Protein AF-A0A6L5TDT3-F1 (afdb_monomer_lite)

Organism: NCBI:txid39491

Structure (mmCIF, N/CA/C/O backbone):
data_AF-A0A6L5TDT3-F1
#
_entry.id   AF-A0A6L5TDT3-F1
#
loop_
_atom_site.group_PDB
_atom_site.id
_atom_site.type_symbol
_atom_site.label_atom_id
_atom_site.label_alt_id
_atom_site.label_comp_id
_atom_site.label_asym_id
_atom_site.label_entity_id
_atom_site.label_seq_id
_atom_site.pdbx_PDB_ins_code
_atom_site.Cartn_x
_atom_site.Cartn_y
_atom_site.Cartn_z
_atom_site.occupancy
_atom_site.B_iso_or_equiv
_atom_site.auth_seq_id
_atom_site.auth_comp_id
_atom_site.auth_asym_id
_atom_site.auth_atom_id
_atom_site.pdbx_PDB_model_num
ATOM 1 N N . MET A 1 1 ? 8.261 7.717 -38.233 1.00 60.84 1 MET A N 1
ATOM 2 C CA . MET A 1 1 ? 8.249 7.284 -36.815 1.00 60.84 1 MET A CA 1
ATOM 3 C C . MET A 1 1 ? 8.139 5.770 -36.798 1.00 60.84 1 MET A C 1
ATOM 5 O O . MET A 1 1 ? 7.348 5.248 -37.568 1.00 60.84 1 MET A O 1
ATOM 9 N N . ALA A 1 2 ? 8.951 5.056 -36.014 1.00 73.00 2 ALA A N 1
ATOM 10 C CA . ALA A 1 2 ? 8.854 3.595 -35.952 1.00 73.00 2 ALA A CA 1
ATOM 11 C C . ALA A 1 2 ? 7.473 3.181 -35.406 1.00 73.00 2 ALA A C 1
ATOM 13 O O . ALA A 1 2 ? 7.048 3.731 -34.390 1.00 73.00 2 ALA A O 1
ATOM 14 N N . ASN A 1 3 ? 6.791 2.233 -36.058 1.00 81.88 3 ASN A N 1
ATOM 15 C CA . ASN A 1 3 ? 5.516 1.685 -35.583 1.00 81.88 3 ASN A CA 1
ATOM 16 C C . ASN A 1 3 ? 5.718 1.027 -34.212 1.00 81.88 3 ASN A C 1
ATOM 18 O O . ASN A 1 3 ? 6.314 -0.043 -34.095 1.00 81.88 3 ASN A O 1
ATOM 22 N N . ARG A 1 4 ? 5.266 1.703 -33.153 1.00 84.81 4 ARG A N 1
ATOM 23 C CA . ARG A 1 4 ? 5.368 1.229 -31.772 1.00 84.81 4 ARG A CA 1
ATOM 24 C C . ARG A 1 4 ? 4.044 0.600 -31.357 1.00 84.81 4 ARG A C 1
ATOM 26 O O . ARG A 1 4 ? 3.032 1.281 -31.333 1.00 84.81 4 ARG A O 1
ATOM 33 N N . ASN A 1 5 ? 4.086 -0.641 -30.877 1.00 89.50 5 ASN A N 1
ATOM 34 C CA . ASN A 1 5 ? 2.915 -1.304 -30.278 1.00 89.50 5 ASN A CA 1
ATOM 35 C C . ASN A 1 5 ? 2.490 -0.690 -28.927 1.00 89.50 5 ASN A C 1
ATOM 37 O O . ASN A 1 5 ? 1.438 -1.025 -28.399 1.00 89.50 5 ASN A O 1
ATOM 41 N N . ARG A 1 6 ? 3.333 0.155 -28.316 1.00 88.75 6 ARG A N 1
ATOM 42 C CA . ARG A 1 6 ? 3.073 0.817 -27.028 1.00 88.75 6 ARG A CA 1
ATOM 43 C C . ARG A 1 6 ? 3.084 2.326 -27.240 1.00 88.75 6 ARG A C 1
ATOM 45 O O . ARG A 1 6 ? 4.162 2.913 -27.332 1.00 88.75 6 ARG A O 1
ATOM 52 N N . THR A 1 7 ? 1.896 2.909 -27.354 1.00 93.81 7 THR A N 1
ATOM 53 C CA . THR A 1 7 ? 1.679 4.312 -27.745 1.00 93.81 7 THR A CA 1
ATOM 54 C C . THR A 1 7 ? 1.356 5.234 -26.575 1.00 93.81 7 THR A C 1
ATOM 56 O O . THR A 1 7 ? 1.608 6.427 -26.679 1.00 93.81 7 THR A O 1
ATOM 59 N N . ASN A 1 8 ? 0.844 4.697 -25.463 1.00 92.06 8 ASN A N 1
ATOM 60 C CA . ASN A 1 8 ? 0.353 5.497 -24.340 1.00 92.06 8 ASN A CA 1
ATOM 61 C C . ASN A 1 8 ? 1.481 5.757 -23.321 1.00 92.06 8 ASN A C 1
ATOM 63 O O . ASN A 1 8 ? 1.946 4.798 -22.690 1.00 92.06 8 ASN A O 1
ATOM 67 N N . PRO A 1 9 ? 1.950 7.008 -23.154 1.00 90.81 9 PRO A N 1
ATOM 68 C CA . PRO A 1 9 ? 2.905 7.352 -22.108 1.00 90.81 9 PRO A CA 1
ATOM 69 C C . PRO A 1 9 ? 2.207 7.445 -20.744 1.00 90.81 9 PRO A C 1
ATOM 71 O O . PRO A 1 9 ? 1.060 7.870 -20.650 1.00 90.81 9 PRO A O 1
ATOM 74 N N . VAL A 1 10 ? 2.919 7.070 -19.680 1.00 90.69 10 VAL A N 1
ATOM 75 C CA . VAL A 1 10 ? 2.491 7.256 -18.285 1.00 90.69 10 VAL A CA 1
ATOM 76 C C . VAL A 1 10 ? 3.589 8.036 -17.571 1.00 90.69 10 VAL A C 1
ATOM 78 O O . VAL A 1 10 ? 4.754 7.637 -17.637 1.00 90.69 10 VAL A O 1
ATOM 81 N N . GLN A 1 11 ? 3.219 9.132 -16.911 1.00 93.38 11 GLN A N 1
ATOM 82 C CA . GLN A 1 11 ? 4.123 10.002 -16.162 1.00 93.38 11 GLN A CA 1
ATOM 83 C C . GLN A 1 11 ? 3.550 10.253 -14.766 1.00 93.38 11 GLN A C 1
ATOM 85 O O . GLN A 1 11 ? 2.361 10.518 -14.621 1.00 93.38 11 GLN A O 1
ATOM 90 N N . PHE A 1 12 ? 4.406 10.175 -13.753 1.00 92.62 12 PHE A N 1
ATOM 91 C CA . PHE A 1 12 ? 4.101 10.550 -12.377 1.00 92.62 12 PHE A CA 1
ATOM 92 C C . PHE A 1 12 ? 5.353 11.152 -11.743 1.00 92.62 12 PHE A C 1
ATOM 94 O O . PHE A 1 12 ? 6.475 10.845 -12.155 1.00 92.62 12 PHE A O 1
ATOM 101 N N . TYR A 1 13 ? 5.144 12.032 -10.773 1.00 96.19 13 TYR A N 1
ATOM 102 C CA . TYR A 1 13 ? 6.209 12.676 -10.017 1.00 96.19 13 TYR A CA 1
ATOM 103 C C . TYR A 1 13 ? 6.387 11.946 -8.694 1.00 96.19 13 TYR A C 1
ATOM 105 O O . TYR A 1 13 ? 5.404 11.518 -8.096 1.00 96.19 13 TYR A O 1
ATOM 113 N N . LEU A 1 14 ? 7.639 11.795 -8.278 1.00 97.19 14 LEU A N 1
ATOM 114 C CA . LEU A 1 14 ? 8.018 11.171 -7.020 1.00 97.19 14 LEU A CA 1
ATOM 115 C C . LEU A 1 14 ? 8.804 12.186 -6.198 1.00 97.19 14 LEU A C 1
ATOM 117 O O . LEU A 1 14 ? 9.606 12.941 -6.749 1.00 97.19 14 LEU A O 1
ATOM 121 N N . SER A 1 15 ? 8.589 12.166 -4.892 1.00 98.38 15 SER A N 1
ATOM 122 C CA . SER A 1 15 ? 9.524 12.731 -3.923 1.00 98.38 15 SER A CA 1
ATOM 123 C C . SER A 1 15 ? 10.840 11.943 -3.906 1.00 98.38 15 SER A C 1
ATOM 125 O O . SER A 1 15 ? 10.926 10.826 -4.434 1.00 98.38 15 SER A O 1
ATOM 127 N N . ASP A 1 16 ? 11.868 12.502 -3.270 1.00 98.31 16 ASP A N 1
ATOM 128 C CA . ASP A 1 16 ? 13.187 11.864 -3.180 1.00 98.31 16 ASP A CA 1
ATOM 129 C C . ASP A 1 16 ? 13.123 10.487 -2.495 1.00 98.31 16 ASP A C 1
ATOM 131 O O . ASP A 1 16 ? 13.739 9.524 -2.966 1.00 98.31 16 ASP A O 1
ATOM 135 N N . ASP A 1 17 ? 12.305 10.357 -1.447 1.00 98.38 17 ASP A N 1
ATOM 136 C CA . ASP A 1 17 ? 12.108 9.102 -0.715 1.00 98.38 17 ASP A CA 1
ATOM 137 C C . ASP A 1 17 ? 11.414 8.040 -1.576 1.00 98.38 17 ASP A C 1
ATOM 139 O O . ASP A 1 17 ? 11.854 6.888 -1.658 1.00 98.38 17 ASP A O 1
ATOM 143 N N . GLU A 1 18 ? 10.349 8.417 -2.284 1.00 97.88 18 GLU A N 1
ATOM 144 C CA . GLU A 1 18 ? 9.645 7.505 -3.187 1.00 97.88 18 GLU A CA 1
ATOM 145 C C . GLU A 1 18 ? 10.552 7.058 -4.341 1.00 97.88 18 GLU A C 1
ATOM 147 O O . GLU A 1 18 ? 10.556 5.883 -4.727 1.00 97.88 18 GLU A O 1
ATOM 152 N N . GLN A 1 19 ? 11.376 7.972 -4.861 1.00 97.44 19 GLN A N 1
ATOM 153 C CA . GLN A 1 19 ? 12.357 7.681 -5.899 1.00 97.44 19 GLN A CA 1
ATOM 154 C C . GLN A 1 19 ? 13.449 6.726 -5.394 1.00 97.44 19 GLN A C 1
ATOM 156 O O . GLN A 1 19 ? 13.850 5.805 -6.123 1.00 97.44 19 GLN A O 1
ATOM 161 N N . TYR A 1 20 ? 13.911 6.896 -4.154 1.00 98.19 20 TYR A N 1
ATOM 162 C CA . TYR A 1 20 ? 14.849 5.984 -3.502 1.00 98.19 20 TYR A CA 1
ATOM 163 C C . TYR A 1 20 ? 14.258 4.576 -3.346 1.00 98.19 20 TYR A C 1
ATOM 165 O O . TYR A 1 20 ? 14.897 3.583 -3.725 1.00 98.19 20 TYR A O 1
ATOM 173 N N . ILE A 1 21 ? 13.016 4.473 -2.864 1.00 97.94 21 ILE A N 1
ATOM 174 C CA . ILE A 1 21 ? 12.302 3.198 -2.717 1.00 97.94 21 ILE A CA 1
ATOM 175 C C . ILE A 1 21 ? 12.143 2.514 -4.0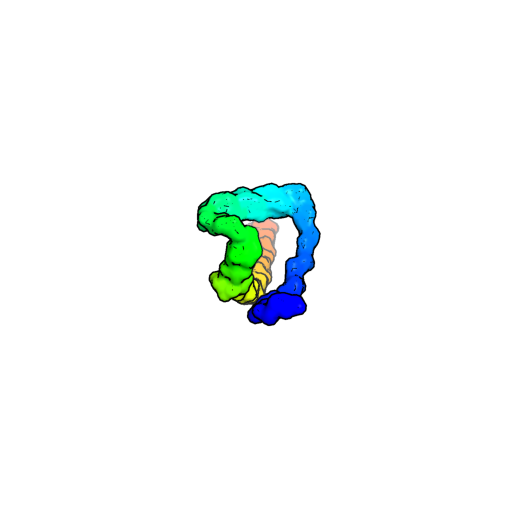78 1.00 97.94 21 ILE A C 1
ATOM 177 O O . ILE A 1 21 ? 12.448 1.322 -4.211 1.00 97.94 21 ILE A O 1
ATOM 181 N N . LEU A 1 22 ? 11.713 3.258 -5.104 1.00 96.44 22 LEU A N 1
ATOM 182 C CA . LEU A 1 22 ? 11.563 2.737 -6.461 1.00 96.44 22 LEU A CA 1
ATOM 183 C C . LEU A 1 22 ? 12.886 2.167 -6.986 1.00 96.44 22 LEU A C 1
ATOM 185 O O . LEU A 1 22 ? 12.924 1.036 -7.473 1.00 96.44 22 LEU A O 1
ATOM 189 N N . ASN A 1 23 ? 13.980 2.917 -6.850 1.00 96.69 23 ASN A N 1
ATOM 190 C CA . ASN A 1 23 ? 15.302 2.495 -7.314 1.00 96.69 23 ASN A CA 1
ATOM 191 C C . ASN A 1 23 ? 15.808 1.253 -6.578 1.00 96.69 23 ASN A C 1
ATOM 193 O O . ASN A 1 23 ? 16.395 0.363 -7.196 1.00 96.69 23 ASN A O 1
ATOM 197 N N . THR A 1 24 ? 15.555 1.166 -5.275 1.00 97.81 24 THR A N 1
ATOM 198 C CA . THR A 1 24 ? 15.945 0.014 -4.455 1.00 97.81 24 THR A CA 1
ATOM 199 C C . THR A 1 24 ? 15.187 -1.243 -4.879 1.00 97.81 24 THR A C 1
ATOM 201 O O . THR A 1 24 ? 15.804 -2.275 -5.150 1.00 97.81 24 THR A O 1
ATOM 204 N N . LYS A 1 25 ? 13.861 -1.149 -5.049 1.00 97.00 25 LYS A N 1
ATOM 205 C CA . LYS A 1 25 ? 13.034 -2.262 -5.547 1.00 97.00 25 LYS A CA 1
ATOM 206 C C . LYS A 1 25 ? 13.410 -2.662 -6.975 1.00 97.00 25 LYS A C 1
ATOM 208 O O . LYS A 1 25 ? 13.467 -3.850 -7.286 1.00 97.00 25 LYS A O 1
ATOM 213 N N . PHE A 1 26 ? 13.713 -1.689 -7.834 1.00 97.06 26 PHE A N 1
ATOM 214 C CA . PHE A 1 26 ? 14.167 -1.953 -9.195 1.00 97.06 26 PHE A CA 1
ATOM 215 C C . PHE A 1 26 ? 15.490 -2.726 -9.210 1.00 97.06 26 PHE A C 1
ATOM 217 O O . PHE A 1 26 ? 15.577 -3.749 -9.889 1.00 97.06 26 PHE A O 1
ATOM 224 N N . LYS A 1 27 ? 16.486 -2.308 -8.416 1.00 96.81 27 LYS A N 1
ATOM 225 C CA . LYS A 1 27 ? 17.754 -3.043 -8.264 1.00 96.81 27 LYS A CA 1
ATOM 226 C C . LYS A 1 27 ? 17.519 -4.472 -7.771 1.00 96.81 27 LYS A C 1
ATOM 228 O O . LYS A 1 27 ? 18.039 -5.408 -8.371 1.00 96.81 27 LYS A O 1
ATOM 233 N N . ALA A 1 28 ? 16.682 -4.644 -6.747 1.00 96.62 28 ALA A N 1
ATOM 234 C CA . ALA A 1 28 ? 16.342 -5.959 -6.201 1.00 96.62 28 ALA A CA 1
ATOM 235 C C . ALA A 1 28 ? 15.627 -6.873 -7.215 1.00 96.62 28 ALA A C 1
ATOM 237 O O . ALA A 1 28 ? 15.765 -8.090 -7.156 1.00 96.62 28 ALA A O 1
ATOM 238 N N . SER A 1 29 ? 14.891 -6.303 -8.175 1.00 94.88 29 SER A N 1
ATOM 239 C CA . SER A 1 29 ? 14.186 -7.079 -9.203 1.00 94.88 29 SER A CA 1
ATOM 240 C C . SER A 1 29 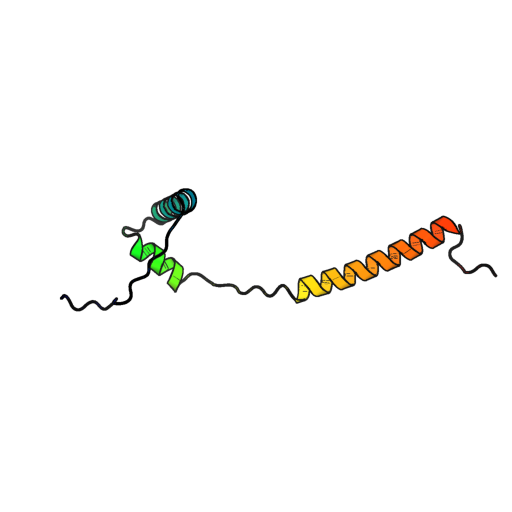? 15.103 -7.764 -10.227 1.00 94.88 29 SER A C 1
ATOM 242 O O . SER A 1 29 ? 14.641 -8.639 -10.959 1.00 94.88 29 SER A O 1
ATOM 244 N N . GLY A 1 30 ? 16.364 -7.326 -10.352 1.00 95.25 30 GLY A N 1
ATOM 245 C CA . GLY A 1 30 ? 17.306 -7.807 -11.372 1.00 95.25 30 GLY A CA 1
ATOM 246 C C . GLY A 1 30 ? 16.925 -7.461 -12.822 1.00 95.25 30 GLY A C 1
ATOM 247 O O . GLY A 1 30 ? 17.556 -7.934 -13.768 1.00 95.25 30 GLY A O 1
ATOM 248 N N . MET A 1 31 ? 15.884 -6.651 -13.040 1.00 95.88 31 MET A N 1
ATOM 249 C CA . MET A 1 31 ? 15.412 -6.306 -14.381 1.00 95.88 31 MET A CA 1
ATOM 250 C C . MET A 1 31 ? 16.306 -5.247 -15.037 1.00 95.88 31 MET A C 1
ATOM 252 O O . MET A 1 31 ? 16.756 -4.297 -14.409 1.00 95.88 31 MET A O 1
ATOM 256 N N . LYS A 1 32 ? 16.511 -5.357 -16.356 1.00 95.50 32 LYS A N 1
ATOM 257 C CA . LYS A 1 32 ? 17.409 -4.453 -17.104 1.00 95.50 32 LYS A CA 1
ATOM 258 C C . LYS A 1 32 ? 16.838 -3.052 -17.357 1.00 95.50 32 LYS A C 1
ATOM 260 O O . LYS A 1 32 ? 17.585 -2.141 -17.702 1.00 95.50 32 LYS A O 1
ATOM 265 N N . ARG A 1 33 ? 15.513 -2.876 -17.294 1.00 94.81 33 ARG A N 1
ATOM 266 C CA . ARG A 1 33 ? 14.825 -1.630 -17.681 1.00 94.81 33 ARG A CA 1
ATOM 267 C C . ARG A 1 33 ? 13.711 -1.289 -16.694 1.00 94.81 33 ARG A C 1
ATOM 269 O O . ARG A 1 33 ? 12.813 -2.104 -16.491 1.00 94.81 33 ARG A O 1
ATOM 276 N N . MET A 1 34 ? 13.719 -0.057 -16.180 1.00 94.69 34 MET A N 1
ATOM 277 C CA . MET A 1 34 ? 12.710 0.456 -15.240 1.00 94.69 34 MET A CA 1
ATOM 278 C C . MET A 1 34 ? 11.283 0.342 -15.796 1.00 94.69 34 MET A C 1
ATOM 280 O O . MET A 1 34 ? 10.371 -0.110 -15.114 1.00 94.69 34 MET A O 1
ATOM 284 N N . SER A 1 35 ? 11.089 0.654 -17.079 1.00 93.06 35 SER A N 1
ATOM 285 C CA . SER A 1 35 ? 9.773 0.568 -17.725 1.00 93.06 35 SER A CA 1
ATOM 286 C C . SER A 1 35 ? 9.223 -0.860 -17.817 1.00 93.06 35 SER A C 1
ATOM 288 O O . SER A 1 35 ? 8.008 -1.048 -17.820 1.00 93.06 35 SER A O 1
ATOM 290 N N . ALA A 1 36 ? 10.089 -1.876 -17.888 1.00 94.12 36 ALA A N 1
ATOM 291 C CA . ALA A 1 36 ? 9.666 -3.274 -17.844 1.00 94.12 36 ALA A CA 1
ATOM 292 C C . ALA A 1 36 ? 9.279 -3.692 -16.420 1.00 94.12 36 ALA A C 1
ATOM 294 O O . ALA A 1 36 ? 8.285 -4.394 -16.250 1.00 94.12 36 ALA A O 1
ATOM 295 N N . PHE A 1 37 ? 10.025 -3.217 -15.420 1.00 95.44 37 PHE A N 1
ATOM 296 C CA . PHE A 1 37 ? 9.728 -3.431 -14.006 1.00 95.44 37 PHE A CA 1
ATOM 297 C C . PHE A 1 37 ? 8.378 -2.832 -13.605 1.00 95.44 37 PHE A C 1
ATOM 299 O O . PHE A 1 37 ? 7.494 -3.565 -13.166 1.00 95.44 37 PHE A O 1
ATOM 306 N N . LEU A 1 38 ? 8.172 -1.540 -13.868 1.00 94.38 38 LEU A N 1
ATOM 307 C CA . LEU A 1 38 ? 6.911 -0.855 -13.574 1.00 94.38 38 LEU A CA 1
ATOM 308 C C . LEU A 1 38 ? 5.724 -1.505 -14.294 1.00 94.38 38 LEU A C 1
ATOM 310 O O . LEU A 1 38 ? 4.691 -1.756 -13.684 1.00 94.38 38 LEU A O 1
ATOM 314 N N . ARG A 1 39 ? 5.878 -1.865 -15.576 1.00 93.56 39 ARG A N 1
ATOM 315 C CA . ARG A 1 39 ? 4.812 -2.550 -16.319 1.00 93.56 39 ARG A CA 1
ATOM 316 C C . ARG A 1 39 ? 4.490 -3.924 -15.734 1.00 93.56 39 ARG A C 1
ATOM 318 O O . ARG A 1 39 ? 3.324 -4.289 -15.694 1.00 93.56 39 ARG A O 1
ATOM 325 N N . LYS A 1 40 ? 5.497 -4.685 -15.292 1.00 93.12 40 LYS A N 1
ATOM 326 C CA . LYS A 1 40 ? 5.275 -5.983 -14.643 1.00 93.12 40 LYS A CA 1
ATOM 327 C C . LYS A 1 40 ? 4.470 -5.806 -13.352 1.00 93.12 40 LYS A C 1
ATOM 329 O O . LYS A 1 40 ? 3.537 -6.563 -13.129 1.00 93.12 40 LYS A O 1
ATOM 334 N N . LEU A 1 41 ? 4.785 -4.790 -12.550 1.00 91.69 41 LEU A N 1
ATOM 335 C CA . LEU A 1 41 ? 4.017 -4.481 -11.343 1.00 91.69 41 LEU A CA 1
ATOM 336 C C . LEU A 1 41 ? 2.572 -4.081 -11.655 1.00 91.69 41 LEU A C 1
ATOM 338 O O . LEU A 1 41 ? 1.671 -4.550 -10.981 1.00 91.69 41 LEU A O 1
ATOM 342 N N . ILE A 1 42 ? 2.342 -3.267 -12.687 1.00 90.75 42 ILE A N 1
ATOM 343 C CA . ILE A 1 42 ? 0.985 -2.833 -13.055 1.00 90.75 42 ILE A CA 1
ATOM 344 C C . ILE A 1 42 ? 0.155 -3.992 -13.631 1.00 90.75 42 ILE A C 1
ATOM 346 O O . ILE A 1 42 ? -1.029 -4.094 -13.342 1.00 90.75 42 ILE A O 1
ATOM 350 N N . LEU A 1 43 ? 0.755 -4.866 -14.448 1.00 90.81 43 LEU A N 1
ATOM 351 C CA . LEU A 1 43 ? 0.029 -5.957 -15.112 1.00 90.81 43 LEU A CA 1
ATOM 352 C C . LEU A 1 43 ? -0.241 -7.163 -14.207 1.00 90.81 43 LEU A C 1
ATOM 354 O O . LEU A 1 43 ? -1.224 -7.862 -14.420 1.00 90.81 43 LEU A O 1
ATOM 358 N N . TYR A 1 44 ? 0.652 -7.440 -13.255 1.00 90.31 44 TYR A N 1
ATOM 359 C CA . TYR A 1 44 ? 0.583 -8.642 -12.415 1.00 90.31 44 TYR A CA 1
ATOM 360 C C . TYR A 1 44 ? 0.447 -8.331 -10.922 1.00 90.31 44 TYR A C 1
ATOM 362 O O . TYR A 1 44 ? 0.407 -9.250 -10.107 1.00 90.31 44 TYR A O 1
ATOM 370 N N . GLY A 1 45 ? 0.428 -7.054 -10.543 1.00 83.44 45 GLY A N 1
ATOM 371 C CA . GLY A 1 45 ? 0.116 -6.639 -9.184 1.00 83.44 45 GLY A CA 1
ATOM 372 C C . GLY A 1 45 ? -1.357 -6.891 -8.897 1.00 83.44 45 GLY A C 1
ATOM 373 O O . GLY A 1 45 ? -2.223 -6.493 -9.672 1.00 83.44 45 GLY A O 1
ATOM 374 N N . TYR A 1 46 ? -1.642 -7.552 -7.781 1.00 80.38 46 TYR A N 1
ATOM 375 C CA . TYR A 1 46 ? -3.009 -7.698 -7.300 1.00 80.38 46 TYR A CA 1
ATOM 376 C C . TYR A 1 46 ? -3.455 -6.390 -6.652 1.00 80.38 46 TYR A C 1
ATOM 378 O O . TYR A 1 46 ? -2.773 -5.867 -5.769 1.00 80.38 46 TYR A O 1
ATOM 386 N N . VAL A 1 47 ? -4.604 -5.876 -7.085 1.00 78.75 47 VAL A N 1
ATOM 387 C CA . VAL A 1 47 ? -5.302 -4.788 -6.401 1.00 78.75 47 VAL A CA 1
ATOM 388 C C . VAL A 1 47 ? -6.369 -5.439 -5.535 1.00 78.75 47 VAL A C 1
ATOM 390 O O . VAL A 1 47 ? -7.337 -5.989 -6.054 1.00 78.75 47 VAL A O 1
ATOM 393 N N . TYR A 1 48 ? -6.157 -5.428 -4.222 1.00 75.44 48 TYR A N 1
ATOM 394 C CA . TYR A 1 48 ? -7.159 -5.878 -3.266 1.00 75.44 48 TYR A CA 1
ATOM 395 C C . TYR A 1 48 ? -7.978 -4.672 -2.825 1.00 75.44 48 TYR A C 1
ATOM 397 O O . TYR A 1 48 ? -7.437 -3.761 -2.199 1.00 75.44 48 TYR A O 1
ATOM 405 N N . ASP A 1 49 ? -9.268 -4.680 -3.142 1.00 78.25 49 ASP A N 1
ATOM 406 C CA . ASP A 1 49 ? -10.233 -3.825 -2.463 1.00 78.25 49 ASP A CA 1
ATOM 407 C C . ASP A 1 49 ? -10.722 -4.588 -1.233 1.00 78.25 49 ASP A C 1
ATOM 409 O O . ASP A 1 49 ? -11.485 -5.551 -1.338 1.00 78.25 49 ASP A O 1
ATOM 413 N N . VAL A 1 50 ? -10.159 -4.258 -0.072 1.00 79.88 50 VAL A N 1
ATOM 414 C CA . VAL A 1 50 ? -10.539 -4.913 1.179 1.00 79.88 50 VAL A CA 1
ATOM 415 C C . VAL A 1 50 ? -11.647 -4.091 1.815 1.00 79.88 50 VAL A C 1
ATOM 417 O O . VAL A 1 50 ? -11.390 -3.054 2.428 1.00 79.88 50 VAL A O 1
ATOM 420 N N . ASP A 1 51 ? -12.880 -4.573 1.683 1.00 85.31 51 ASP A N 1
ATOM 421 C CA . ASP A 1 51 ? -14.019 -3.978 2.368 1.00 85.31 51 ASP A CA 1
ATOM 422 C C . ASP A 1 51 ? -13.991 -4.327 3.867 1.00 85.31 51 ASP A C 1
ATOM 424 O O . ASP A 1 51 ? -14.260 -5.455 4.286 1.00 85.31 51 ASP A O 1
ATOM 428 N N . TYR A 1 52 ? -13.675 -3.330 4.693 1.00 89.19 52 TYR A N 1
ATOM 429 C CA . TYR A 1 52 ? -13.684 -3.440 6.154 1.00 89.19 52 TYR A CA 1
ATOM 430 C C . TYR A 1 52 ? -15.031 -3.062 6.786 1.00 89.19 52 TYR A C 1
ATOM 432 O O . TYR A 1 52 ? -15.113 -2.935 8.013 1.00 89.19 52 TYR A O 1
ATOM 440 N N . SER A 1 53 ? -16.093 -2.878 5.995 1.00 91.31 53 SER A N 1
ATOM 441 C CA . SER A 1 53 ? -17.436 -2.542 6.484 1.00 91.31 53 SER A CA 1
ATOM 442 C C . SER A 1 53 ? -17.905 -3.502 7.582 1.00 91.31 53 SER A C 1
ATOM 444 O O . SER A 1 53 ? -18.361 -3.064 8.641 1.00 91.31 53 SER A O 1
ATOM 446 N N . TYR A 1 54 ? -17.693 -4.806 7.391 1.00 90.19 54 TYR A N 1
ATOM 447 C CA . TYR A 1 54 ? -18.058 -5.829 8.366 1.00 90.19 54 TYR A CA 1
ATOM 448 C C . TYR A 1 54 ? -17.272 -5.700 9.676 1.00 90.19 54 TYR A C 1
ATOM 450 O O . TYR A 1 54 ? -17.861 -5.719 10.756 1.00 90.19 54 TYR A O 1
ATOM 458 N N . LEU A 1 55 ? -15.951 -5.504 9.599 1.00 94.00 55 LEU A N 1
ATOM 459 C CA . LEU A 1 55 ? -15.105 -5.339 10.786 1.00 94.00 55 LEU A CA 1
ATOM 460 C C . LEU A 1 55 ? -15.482 -4.073 11.569 1.00 94.00 55 LEU A C 1
ATOM 462 O O . LEU A 1 55 ? -15.512 -4.076 12.800 1.00 94.00 55 LEU A O 1
ATOM 466 N N . ARG A 1 56 ? -15.822 -2.993 10.859 1.00 93.88 56 ARG A N 1
ATOM 467 C CA . ARG A 1 56 ? -16.303 -1.746 11.462 1.00 93.88 56 ARG A CA 1
ATOM 468 C C . ARG A 1 56 ? -17.641 -1.937 12.178 1.00 93.88 56 ARG A C 1
ATOM 470 O O . ARG A 1 56 ? -17.795 -1.456 13.303 1.00 93.88 56 ARG A O 1
ATOM 477 N N . ASN A 1 57 ? -18.584 -2.645 11.561 1.00 95.31 57 ASN A N 1
ATOM 478 C CA . ASN A 1 57 ? -19.874 -2.958 12.180 1.00 95.31 57 ASN A CA 1
ATOM 479 C C . ASN A 1 57 ? -19.689 -3.845 13.415 1.00 95.31 57 ASN A C 1
ATOM 481 O O . ASN A 1 57 ? -20.220 -3.532 14.477 1.00 95.31 57 ASN A O 1
ATOM 485 N N . TYR A 1 58 ? -18.850 -4.877 13.315 1.00 95.44 58 TYR A N 1
ATOM 486 C CA . TYR A 1 58 ? -18.516 -5.749 14.438 1.00 95.44 58 TYR A CA 1
ATOM 487 C C . TYR A 1 58 ? -17.939 -4.972 15.632 1.00 95.44 58 TYR A C 1
ATOM 489 O O . TYR A 1 58 ? -18.430 -5.097 16.754 1.00 95.44 58 TYR A O 1
ATOM 497 N N . ASN A 1 59 ? -16.960 -4.095 15.392 1.00 95.94 59 ASN A N 1
ATOM 498 C CA . ASN A 1 59 ? -16.384 -3.248 16.440 1.00 95.94 59 ASN A CA 1
ATOM 499 C C . ASN A 1 59 ? -17.412 -2.284 17.053 1.00 95.94 59 ASN A C 1
ATOM 501 O O . ASN A 1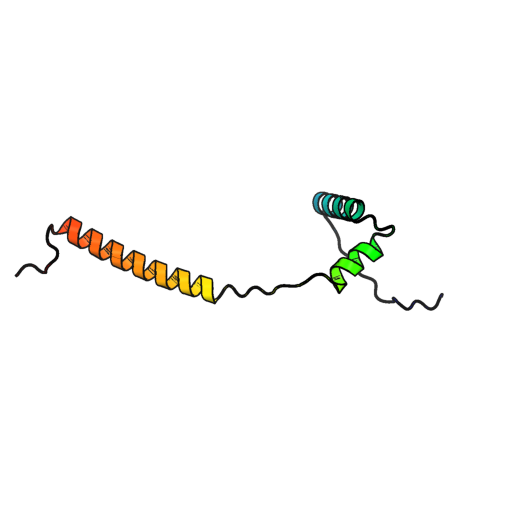 59 ? -17.352 -1.995 18.248 1.00 95.94 59 ASN A O 1
ATOM 505 N N . THR A 1 60 ? -18.369 -1.807 16.255 1.00 96.00 60 THR A N 1
ATOM 506 C CA . THR A 1 60 ? -19.454 -0.941 16.738 1.00 96.00 60 THR A CA 1
ATOM 507 C C . THR A 1 60 ? -20.362 -1.689 17.713 1.00 96.00 60 THR A C 1
ATOM 509 O O . THR A 1 60 ? -20.642 -1.177 18.799 1.00 96.00 60 THR A O 1
ATOM 512 N N . GLU A 1 61 ? -20.781 -2.912 17.377 1.00 96.94 61 GLU A N 1
ATOM 513 C CA . GLU A 1 61 ? -21.622 -3.720 18.269 1.00 96.94 61 GLU A CA 1
ATOM 514 C C . GLU A 1 61 ? -20.872 -4.151 19.535 1.00 96.94 61 GLU A C 1
ATOM 516 O O . GLU A 1 61 ? -21.412 -4.043 20.639 1.00 96.94 61 GLU A O 1
ATOM 521 N N . LEU A 1 62 ? -19.596 -4.535 19.417 1.00 97.44 62 LEU A N 1
ATOM 522 C CA . LEU A 1 62 ? -18.753 -4.808 20.585 1.00 97.44 62 LEU A CA 1
ATOM 523 C C . LEU A 1 62 ? -18.639 -3.594 21.515 1.00 97.44 62 LEU A C 1
ATOM 525 O O . LEU A 1 62 ? -18.749 -3.739 22.734 1.00 97.44 62 LEU A O 1
ATOM 529 N N . GLY A 1 63 ? -18.462 -2.393 20.958 1.00 97.31 63 GLY A N 1
ATOM 530 C CA . GLY A 1 63 ? -18.412 -1.155 21.736 1.00 97.31 63 GLY A CA 1
ATOM 531 C C . GLY A 1 63 ? -19.702 -0.904 22.523 1.00 97.31 63 GLY A C 1
ATOM 532 O O . GLY A 1 63 ? -19.652 -0.505 23.690 1.00 97.31 63 GLY A O 1
ATOM 533 N N . ARG A 1 64 ? -20.863 -1.205 21.930 1.00 97.38 64 ARG A N 1
ATOM 534 C CA . ARG A 1 64 ? -22.166 -1.103 22.608 1.00 97.38 64 ARG A CA 1
ATOM 535 C C . ARG A 1 64 ? -22.296 -2.105 23.751 1.00 97.38 64 ARG A C 1
ATOM 537 O O . ARG A 1 64 ? -22.682 -1.712 24.851 1.00 97.38 64 ARG A O 1
ATOM 544 N N . ILE A 1 65 ? -21.918 -3.365 23.527 1.00 97.38 65 ILE A N 1
ATOM 545 C CA . ILE A 1 65 ? -21.919 -4.401 24.573 1.00 97.38 65 ILE A CA 1
ATOM 546 C C . ILE A 1 65 ? -21.005 -3.988 25.730 1.00 97.38 65 ILE A C 1
ATOM 548 O O . ILE A 1 65 ? -21.420 -4.021 26.889 1.00 97.38 65 ILE A O 1
ATOM 552 N N . SER A 1 66 ? -19.789 -3.527 25.428 1.00 97.38 66 SER A N 1
ATOM 553 C CA . SER A 1 66 ? -18.837 -3.077 26.446 1.00 97.38 66 SER A CA 1
ATOM 554 C C . SER A 1 66 ? -19.364 -1.887 27.251 1.00 97.38 66 SER A C 1
ATOM 556 O O . SER A 1 66 ? -19.158 -1.832 28.463 1.00 97.38 66 SER A O 1
ATOM 558 N N . SER A 1 67 ? -20.056 -0.942 26.606 1.00 97.50 67 SER A N 1
ATOM 559 C CA . SER A 1 67 ? -20.687 0.191 27.291 1.00 97.50 67 SER A CA 1
ATOM 560 C C . SER A 1 67 ? -21.787 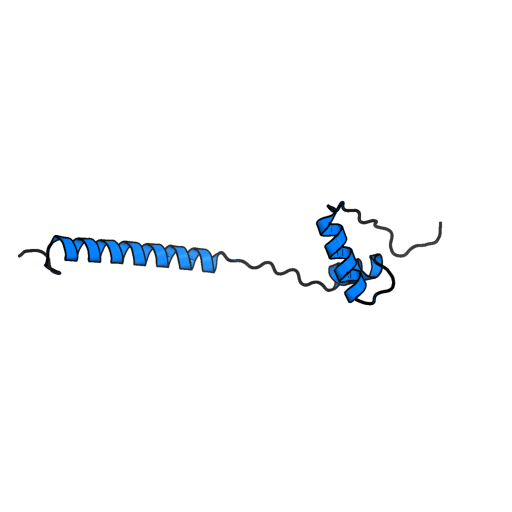-0.269 28.248 1.00 97.50 67 SER A C 1
ATOM 562 O O . SER A 1 67 ? -21.810 0.149 29.407 1.00 97.50 67 SER A O 1
ATOM 564 N N . ASN A 1 68 ? -22.656 -1.179 27.800 1.00 96.56 68 ASN A N 1
ATOM 565 C CA . ASN A 1 68 ? -23.727 -1.733 28.628 1.00 96.56 68 ASN A CA 1
ATOM 566 C C . ASN A 1 68 ? -23.166 -2.487 29.843 1.00 96.56 68 ASN A C 1
ATOM 568 O O . ASN A 1 68 ? -23.619 -2.270 30.965 1.00 96.56 68 ASN A O 1
ATOM 572 N N . LEU A 1 69 ? -22.127 -3.305 29.650 1.00 96.44 69 LEU A N 1
ATOM 573 C CA . LEU A 1 69 ? -21.437 -3.990 30.748 1.00 96.44 69 LEU A CA 1
ATOM 574 C C . LEU A 1 69 ? -20.837 -3.004 31.753 1.00 96.44 69 LEU A C 1
ATOM 576 O O . LEU A 1 69 ? -20.979 -3.190 32.960 1.00 96.44 69 LEU A O 1
ATOM 580 N N . ASN A 1 70 ? -20.218 -1.924 31.273 1.00 95.88 70 ASN A N 1
ATOM 581 C CA . ASN A 1 70 ? -19.654 -0.898 32.147 1.00 95.88 70 ASN A CA 1
ATOM 582 C C . ASN A 1 70 ? -20.737 -0.181 32.969 1.00 95.88 70 ASN A C 1
ATOM 584 O O . ASN A 1 70 ? -20.518 0.153 34.131 1.00 95.88 70 ASN A O 1
ATOM 588 N N . GLN A 1 71 ? -21.923 0.038 32.397 1.00 92.44 71 GLN A N 1
ATOM 589 C CA . GLN A 1 71 ? -23.058 0.607 33.129 1.00 92.44 71 GLN A CA 1
ATOM 590 C C . GLN A 1 71 ? -23.559 -0.337 34.228 1.00 92.44 71 GLN A C 1
ATOM 592 O O . GLN A 1 71 ? -23.790 0.115 35.350 1.00 92.44 71 GLN A O 1
ATOM 597 N N . ILE A 1 72 ? -23.661 -1.641 33.944 1.00 90.31 72 ILE A N 1
ATOM 598 C CA . ILE A 1 72 ? -24.016 -2.658 34.947 1.00 90.31 72 ILE A CA 1
ATOM 599 C C . ILE A 1 72 ? -22.975 -2.675 36.069 1.00 90.31 72 ILE A C 1
ATOM 601 O O . ILE A 1 72 ? -23.337 -2.573 37.238 1.00 90.31 72 ILE A O 1
ATOM 605 N N . ALA A 1 73 ? -21.686 -2.727 35.722 1.00 91.75 73 ALA A N 1
ATOM 606 C CA . ALA A 1 73 ? -20.599 -2.722 36.696 1.00 91.75 73 ALA A CA 1
ATOM 607 C C . ALA A 1 73 ? -20.642 -1.474 37.590 1.00 91.75 73 ALA A C 1
ATOM 609 O O . ALA A 1 73 ? -20.575 -1.587 38.812 1.00 91.75 73 ALA A O 1
ATOM 610 N N . LYS A 1 74 ? -20.831 -0.283 37.003 1.00 91.06 74 LYS A N 1
ATOM 611 C CA . LYS A 1 74 ? -21.004 0.963 37.766 1.00 91.06 74 LYS A CA 1
ATOM 612 C C . LYS A 1 74 ? -22.199 0.894 38.715 1.00 91.06 74 LYS A C 1
ATOM 614 O O . LYS A 1 74 ? -22.058 1.277 39.872 1.00 91.06 74 LYS A O 1
ATOM 619 N N . ARG A 1 75 ? -23.350 0.391 38.255 1.00 87.56 75 ARG A N 1
ATOM 620 C CA . ARG A 1 75 ? -24.560 0.263 39.080 1.00 87.56 75 ARG A CA 1
ATOM 621 C C . ARG A 1 75 ? -24.340 -0.677 40.265 1.00 87.56 75 ARG A C 1
ATOM 623 O O . ARG A 1 75 ? -24.616 -0.280 41.396 1.00 87.56 75 ARG A O 1
ATOM 630 N N . VAL A 1 76 ? -23.805 -1.873 40.019 1.00 87.69 76 VAL A N 1
ATOM 631 C CA . VAL A 1 76 ? -23.502 -2.862 41.069 1.00 87.69 76 VAL A CA 1
ATOM 632 C C . VAL A 1 76 ? -22.508 -2.285 42.076 1.00 87.69 76 VAL A C 1
ATOM 634 O O . VAL A 1 76 ? -22.768 -2.317 43.275 1.00 87.69 76 VAL A O 1
ATOM 637 N N . ASN A 1 77 ? -21.427 -1.657 41.604 1.00 87.44 77 ASN A N 1
ATOM 638 C CA . ASN A 1 77 ? -20.429 -1.037 42.479 1.00 87.44 77 ASN A CA 1
ATOM 639 C C . ASN A 1 77 ? -20.998 0.128 43.308 1.00 87.44 77 ASN A C 1
ATOM 641 O O . ASN A 1 77 ? -20.516 0.374 44.408 1.00 87.44 77 ASN A O 1
ATOM 645 N N . SER A 1 78 ? -22.009 0.846 42.802 1.00 85.00 78 SER A N 1
ATOM 646 C CA . SER A 1 78 ? -22.644 1.960 43.525 1.00 85.00 78 SER A CA 1
ATOM 647 C C . SER A 1 78 ? -23.701 1.535 44.549 1.00 85.00 78 SER A C 1
ATOM 649 O O . SER A 1 78 ? -23.882 2.225 45.544 1.00 85.00 78 SER A O 1
ATOM 651 N N . THR A 1 79 ? -24.407 0.427 44.307 1.00 81.31 79 THR A N 1
ATOM 652 C CA . THR A 1 79 ? -25.541 -0.021 45.141 1.00 81.31 79 THR A CA 1
ATOM 653 C C . THR A 1 79 ? -25.176 -1.171 46.076 1.00 81.31 79 THR A C 1
ATOM 655 O O . THR A 1 79 ? -25.923 -1.463 47.001 1.00 81.31 79 THR A O 1
ATOM 658 N N . GLY A 1 80 ? -24.050 -1.854 45.843 1.00 76.19 80 GLY A N 1
ATOM 659 C CA . GLY A 1 80 ? -23.653 -3.044 46.603 1.00 76.19 80 GLY A CA 1
ATOM 660 C C . GLY A 1 80 ? -24.577 -4.253 46.404 1.00 76.19 80 GLY A C 1
ATOM 661 O O . GLY A 1 80 ? -24.329 -5.304 46.987 1.00 76.19 80 GLY A O 1
ATOM 662 N N . ASN A 1 81 ? -25.614 -4.126 45.569 1.00 70.69 81 ASN A N 1
ATOM 663 C CA . ASN A 1 81 ? -26.633 -5.133 45.310 1.00 70.69 81 ASN A CA 1
ATOM 664 C C . ASN A 1 81 ? -26.828 -5.315 43.801 1.00 70.69 81 ASN A C 1
ATOM 666 O O . ASN A 1 81 ? -26.777 -4.370 43.017 1.00 70.69 81 ASN A O 1
ATOM 670 N N . ILE A 1 82 ? -27.048 -6.561 43.384 1.00 71.69 82 ILE A N 1
ATOM 671 C CA . ILE A 1 82 ? -27.249 -6.913 41.968 1.00 71.69 82 ILE A CA 1
ATOM 672 C C . ILE A 1 82 ? -28.733 -6.793 41.574 1.00 71.69 82 ILE A C 1
ATOM 674 O O . ILE A 1 82 ? -29.050 -6.519 40.417 1.00 71.69 82 ILE A O 1
ATOM 678 N N . TYR A 1 83 ? -29.641 -6.952 42.537 1.00 72.69 83 TYR A N 1
ATOM 679 C CA . TYR A 1 83 ? -31.089 -6.878 42.343 1.00 72.69 83 TYR A CA 1
ATOM 680 C C . TYR A 1 83 ? -31.640 -5.498 42.722 1.00 72.69 83 TYR A C 1
ATOM 682 O O . TYR A 1 83 ? -31.003 -4.743 43.455 1.00 72.69 83 TYR A O 1
ATOM 690 N N . GLN A 1 84 ? -32.825 -5.163 42.203 1.00 63.19 84 GLN A N 1
ATOM 691 C CA . GLN A 1 84 ? -33.570 -3.981 42.643 1.00 63.19 84 GLN A CA 1
ATOM 692 C C . GLN A 1 84 ? -33.886 -4.120 44.138 1.00 63.19 84 GLN A C 1
ATOM 694 O O . GLN A 1 84 ? -34.263 -5.209 44.570 1.00 63.19 84 GLN A O 1
ATOM 699 N N . GLU A 1 85 ? -33.692 -3.048 44.913 1.00 61.59 85 GLU A N 1
ATOM 700 C CA . GLU A 1 85 ? -34.138 -3.018 46.309 1.00 61.59 85 GLU A CA 1
ATOM 701 C C . GLU A 1 85 ? -35.636 -3.347 46.347 1.00 61.59 85 GLU A C 1
ATOM 703 O O . GLU A 1 85 ? -36.405 -2.794 45.553 1.00 61.59 85 GLU A O 1
ATOM 708 N N . ALA A 1 86 ? -35.991 -4.328 47.180 1.00 58.88 86 ALA A N 1
ATOM 709 C CA . ALA A 1 86 ? -37.356 -4.814 47.356 1.00 58.88 86 ALA A CA 1
ATOM 710 C C . ALA A 1 86 ? -38.224 -3.794 48.099 1.00 58.88 86 ALA A C 1
ATOM 712 O O . ALA A 1 86 ? -37.690 -3.139 49.023 1.00 58.88 86 ALA A O 1
#

pLDDT: mean 89.9, std 9.42, range [58.88, 98.38]

Foldseek 3Di:
DPDDPDDDDDDDDDDPVRVVVLVVVVVVVVDPDSVVVVVCCVVVPDDDPDDCVVVVVVVVVVVVVVVVVVVLVVVCVVPVDNDDDD

Secondary structure (DSSP, 8-state):
----S----------HHHHHHHHHHHHHTT-S-HHHHHHHHHHH--------HHHHHHHHHHHHHHHHHHHHHHHHHHHS-SSPP-

Sequence (86 aa):
MANRNRTNPVQFYLSDDEQYILNTKFKASGMKRMSAFLRKLILYGYVYDVDYSYLRNYNTELGRISSNLNQIAKRVNSTGNIYQEA

Radius of gyration: 28.85 Å; chains: 1; bounding box: 55×21×84 Å

InterPro domains:
  IPR053842 Mobilization protein NikA-like [PF21983] (4-75)

=== Feature glossary ===
A reading guide for the features in this record.

Start from the sequence.

  · Sequence gives the chain of amino acids in standard one-letter code (A=alanine, C=cysteine, …, Y=tyrosine), read N→C. It is the only feature that is directly encoded by the gene; all structural features are derived from the folded form of this sequence.

Fold it, and you get atomic coordinates and the backbone conformation that goes with them.

  · The mmCIF table is the protein's shape written out atom by atom. For each backbone N, Cα, C, and carbonyl O, it records an (x, y, z) coordinate triple in Å plus the residue type, chain letter, and residue number.

  · Backbone dihedral angles. Every residue except chain termini has a φ (preceding-C → N → Cα → C) and a ψ (N → Cα → C → next-N). They are reported in degrees following the IUPAC sign convention. Secondary structure is essentially a statement about which (φ, ψ) basin each residue occupies.

  · DSSP 8-state secondary structure assigns each residue one of H (α-helix), G (3₁₀-helix), I (π-helix), E (extended β-strand), B (isolated β-bridge), T (hydrogen-bonded turn), S (bend), or '-' (c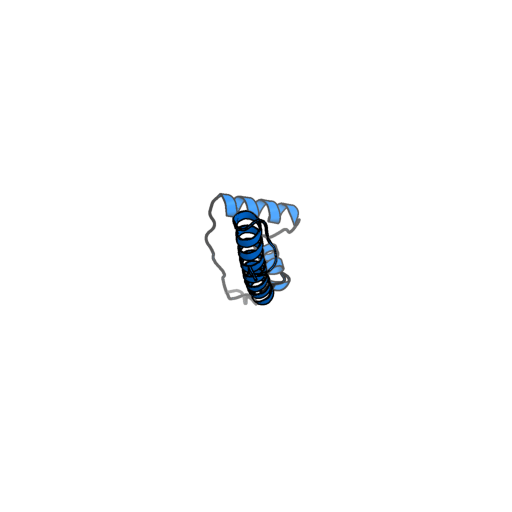oil). The assignment is computed from backbone hydrogen-bond geometry via the Kabsch–Sander algorithm.

  · P-SEA three-state annotation labels each residue as helix, strand, or coil based purely on the geometry of the Cα trace. It serves as a fallback when the full backbone (and thus DSSP) is unavailable.

Summarize the fold with a handful of shape descriptors and a per-residue structural alphabet.

  · Radius of gyration (Rg) is the root-mean-square distance of Cα atoms from their centroid — a single number for overall size and compactness. A globular domain of N residues has Rg ≈ 2.2·N^0.38 Å; an extended or disordered chain has a much larger Rg. The Cα contact count is the number of residue pairs whose Cα atoms are within 8 Å and are more than four positions apart in sequence — a standard proxy for tertiary packing density. The bounding box is the smallest axis-aligned box enclosing all Cα atoms.

  · Foldseek's 3Di representation compresses backbone geometry into a per-residue letter drawn from a learned twenty-state alphabet. It captures the tertiary interaction pattern around each residue — which residues are packed against it in space, regardless of where they are in sequence.

  · Accessible surface area quantifies burial. A residue with SASA near zero is packed into the hydrophobic core; one with SASA >100 Å² sits on the surface. Computed here via the Shrake–Rupley numerical algorithm with a 1.4 Å probe.

Ask how reliable the model is.

  · For AlphaFold models, the B-factor field carries pLDDT — the model's own estimate of local accuracy on a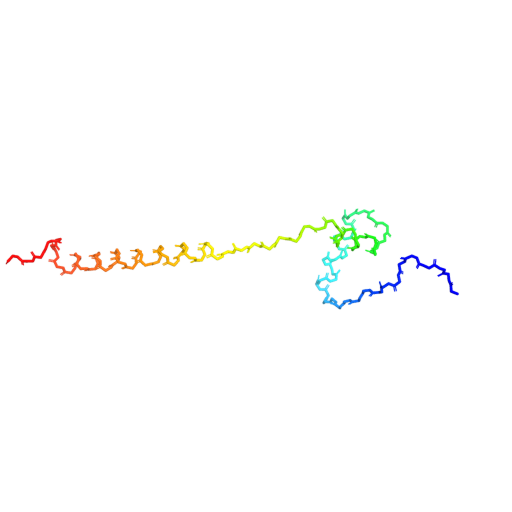 0–100 scale. Regions with pLDDT<50 should be treated as essentially unmodeled; they often correspond to intrinsically disordered segments.

  · For experimental (PDB) structures, the B-factor (temperature factor) quantifies the positional spread of each atom in the crystal — a combination of thermal vibration and static disorder — in units of Å². High B-factors mark flexible loops or poorly resolved regions; low B-factors mark the rigid, well-ordered core.

  · PAE(i, j) answers: if I align the predicted and true structures on residue i, how far off (in Å) do I expect residue j to be? A block-diagonal PAE matrix with low values on the blocks and high values off-diagonal is the signature of a multi-domain protein with confidently predicted domains but uncertain inter-domain orientation.

Place it in context: what it resembles, what it is annotated as, and how it looks.

  · Structural nearest neighbors (via Foldseek easy-search vs the PDB). Reported per hit: target PDB id, E-value, and alignment TM-score. A TM-score above ~0.5 is the conventional threshold for 'same fold'.

  · Functional annotations link the protein to curated databases. InterPro entries identify conserved domains and families by matching the sequence against member-database signatures (Pfam, PROSITE, CDD, …). Gene Ontology (GO) terms describe molecular function, biological process, and cellular component in a controlled vocabulary. CATH places the structure in a hierarchical fold classification (Class/Architecture/Topology/Homologous-superfamily). The organism is the source species.

  · Plot images: a contact map (which residues are close in 3D, as an N×N binary image), a Ramachandran scatter (backbone torsion angles, revealing secondary-structure composition at a glance), and — for AlphaFold structures — a PAE heatmap (pairwise prediction confidence).

  · Structure images are PyMOL renders from six orthogonal camera directions. Cartoon representation draws helices as coils and strands as arrows; sticks shows the backbone as bonds; surface shows the solvent-excluded envelope. Rainbow coloring maps sequence position to hue (blue→red, N→C); chain coloring assigns a distinct color per polypeptide.